Protein AF-A0A7J5BPT6-F1 (afdb_monomer_lite)

Secondary structure (DSSP, 8-state):
------------S-SSSSPPPEE-SEEEEETTTEEES-EEHHHHHHHHTT----TT--EEEEEETTT-EEEEEEEEETTEEEEEEEEEETTEEEEEEEESSHHHHHHHHHHHHHT-HHHHTTS--EEPPP-

Radius of gyration: 20.12 Å; chains: 1; bounding box: 60×30×66 Å

Sequence (131 aa):
MSTDEQAGDRSDGWAAEGRPVVHRDLDVRVGTLAELTTLDRELLDHWVDRIRLSHGNEFMVVARQGEGEFIQCYRNAAGDFDVEWGEGLKPPRYRAATARDESEVADLLWAWLEGDVATLDRHEWGPLQAY

Organism: NCBI:txid587635

Structure (mmCIF, N/CA/C/O backbone):
data_AF-A0A7J5BPT6-F1
#
_entry.id   AF-A0A7J5BPT6-F1
#
loop_
_atom_site.group_PDB
_atom_site.id
_atom_site.type_symbol
_atom_site.label_atom_id
_atom_site.label_alt_id
_atom_site.label_comp_id
_atom_site.label_asym_id
_atom_site.label_entity_id
_atom_site.label_seq_id
_atom_site.pdbx_PDB_ins_code
_atom_site.Cartn_x
_atom_site.Cartn_y
_atom_site.Cartn_z
_atom_site.occupancy
_atom_site.B_iso_or_equiv
_atom_site.auth_seq_id
_atom_site.auth_comp_id
_atom_site.auth_asym_id
_atom_site.auth_atom_id
_atom_site.pdbx_PDB_model_num
ATOM 1 N N . MET A 1 1 ? -43.074 -16.061 48.551 1.00 42.06 1 MET A N 1
ATOM 2 C CA . MET A 1 1 ? -42.225 -16.961 47.744 1.00 42.06 1 MET A CA 1
ATOM 3 C C . MET A 1 1 ? -42.332 -16.457 46.307 1.00 42.06 1 MET A C 1
ATOM 5 O O . MET A 1 1 ? -43.296 -16.790 45.640 1.00 42.06 1 MET A O 1
ATOM 9 N N . SER A 1 2 ? -41.673 -15.342 45.973 1.00 45.19 2 SER A N 1
ATOM 10 C CA . SER A 1 2 ? -40.434 -15.286 45.163 1.00 45.19 2 SER A CA 1
ATOM 11 C C . SER A 1 2 ? -39.911 -16.617 44.648 1.00 45.19 2 SER A C 1
ATOM 13 O O . SER A 1 2 ? -39.625 -17.488 45.467 1.00 45.19 2 SER A O 1
ATOM 15 N N . THR A 1 3 ? -39.785 -16.712 43.322 1.00 42.16 3 THR A N 1
ATOM 16 C CA . THR A 1 3 ? -38.619 -17.112 42.492 1.00 42.16 3 THR A CA 1
ATOM 17 C C . THR A 1 3 ? -39.124 -16.979 41.033 1.00 42.16 3 THR A C 1
ATOM 19 O O . THR A 1 3 ? -40.128 -17.600 40.699 1.00 42.16 3 THR A O 1
ATOM 22 N N . ASP A 1 4 ? -38.751 -15.899 40.332 1.00 42.53 4 ASP A N 1
ATOM 23 C CA . ASP A 1 4 ? -37.721 -15.876 39.260 1.00 42.53 4 ASP A CA 1
ATOM 24 C C . ASP A 1 4 ? -38.256 -16.510 37.956 1.00 42.53 4 ASP A C 1
ATOM 26 O O . ASP A 1 4 ? -38.618 -17.680 37.915 1.00 42.53 4 ASP A O 1
ATOM 30 N N . GLU A 1 5 ? -38.649 -15.716 36.959 1.00 47.78 5 GLU A N 1
ATOM 31 C CA . GLU A 1 5 ? -37.783 -15.162 35.903 1.00 47.78 5 GLU A CA 1
ATOM 32 C C . GLU A 1 5 ? -37.119 -16.254 35.047 1.00 47.78 5 GLU A C 1
ATOM 34 O O . GLU A 1 5 ? -36.192 -16.940 35.458 1.00 47.78 5 GLU A O 1
ATOM 39 N N . GLN A 1 6 ? -37.631 -16.407 33.823 1.00 46.03 6 GLN A N 1
ATOM 40 C CA . GLN A 1 6 ? -36.815 -16.663 32.638 1.00 46.03 6 GLN A CA 1
ATOM 41 C C . GLN A 1 6 ? -37.670 -16.397 31.398 1.00 46.03 6 GLN A C 1
ATOM 43 O O . GLN A 1 6 ? -38.333 -17.269 30.834 1.00 46.03 6 GLN A O 1
ATOM 48 N N . ALA A 1 7 ? -37.670 -15.125 30.999 1.00 42.97 7 ALA A N 1
ATOM 49 C CA . ALA A 1 7 ? -37.858 -14.767 29.608 1.00 42.97 7 ALA A CA 1
ATOM 50 C C . ALA A 1 7 ? -36.694 -15.408 28.843 1.00 42.97 7 ALA A C 1
ATOM 52 O O . ALA A 1 7 ? -35.543 -15.022 29.018 1.00 42.97 7 ALA A O 1
ATOM 53 N N . GLY A 1 8 ? -36.994 -16.445 28.063 1.00 40.25 8 GLY A N 1
ATOM 54 C CA . GLY A 1 8 ? -36.037 -17.032 27.137 1.00 40.25 8 GLY A CA 1
ATOM 55 C C . GLY A 1 8 ? -35.729 -16.020 26.046 1.00 40.25 8 GLY A C 1
ATOM 56 O O . GLY A 1 8 ? -36.442 -15.954 25.044 1.00 40.25 8 GLY A O 1
ATOM 57 N N . ASP A 1 9 ? -34.696 -15.222 26.284 1.00 45.41 9 ASP A N 1
ATOM 58 C CA . ASP A 1 9 ? -34.006 -14.434 25.282 1.00 45.41 9 ASP A CA 1
ATOM 59 C C . ASP A 1 9 ? -33.499 -15.387 24.192 1.00 45.41 9 ASP A C 1
ATOM 61 O O . ASP A 1 9 ? -32.581 -16.178 24.395 1.00 45.41 9 ASP A O 1
ATOM 65 N N . ARG A 1 10 ? -34.185 -15.396 23.046 1.00 51.06 10 ARG A N 1
ATOM 66 C CA . ARG A 1 10 ? -33.763 -16.129 21.846 1.00 51.06 10 ARG A CA 1
ATOM 67 C C . ARG A 1 10 ? -32.983 -15.205 20.918 1.00 51.06 10 ARG A C 1
ATOM 69 O O . ARG A 1 10 ? -33.293 -15.123 19.731 1.00 51.06 10 ARG A O 1
ATOM 76 N N . SER A 1 11 ? -31.978 -14.513 21.437 1.00 54.09 11 SER A N 1
ATOM 77 C CA . SER A 1 11 ? -31.045 -13.746 20.615 1.00 54.09 11 SER A CA 1
ATOM 78 C C . SER A 1 11 ? -29.738 -14.492 20.343 1.00 54.09 11 SER A C 1
ATOM 80 O O . SER A 1 11 ? -28.690 -13.865 20.290 1.00 54.09 11 SER A O 1
ATOM 82 N N . ASP A 1 12 ? -29.785 -15.803 20.110 1.00 50.03 12 ASP A N 1
ATOM 83 C CA . ASP A 1 12 ? -28.612 -16.573 19.683 1.00 50.03 12 ASP A CA 1
ATOM 84 C C . ASP A 1 12 ? -28.842 -17.121 18.273 1.00 50.03 12 ASP A C 1
ATOM 86 O O . ASP A 1 12 ? -29.494 -18.146 18.075 1.00 50.03 12 ASP A O 1
ATOM 90 N N . GLY A 1 13 ? -28.336 -16.398 17.268 1.00 45.47 13 GLY A N 1
ATOM 91 C CA . GLY A 1 13 ? -28.327 -16.900 15.890 1.00 45.47 13 GLY A CA 1
ATOM 92 C C . GLY A 1 13 ? -27.916 -15.934 14.775 1.00 45.47 13 GLY A C 1
ATOM 93 O O . GLY A 1 13 ? -27.778 -16.384 13.646 1.00 45.47 13 GLY A O 1
ATOM 94 N N . TRP A 1 14 ? -27.709 -14.634 15.028 1.00 46.47 14 TRP A N 1
ATOM 95 C CA . TRP A 1 14 ? -27.378 -13.665 13.960 1.00 46.47 14 TRP A CA 1
ATOM 96 C C . TRP A 1 14 ? -25.917 -13.190 13.942 1.00 46.47 14 TRP A C 1
ATOM 98 O O . TRP A 1 14 ? -25.566 -12.288 13.178 1.00 46.47 14 TRP A O 1
ATOM 108 N N . ALA A 1 15 ? -25.037 -13.796 14.739 1.00 52.50 15 ALA A N 1
ATOM 109 C CA . ALA A 1 15 ? -23.621 -13.461 14.709 1.00 52.50 15 ALA A CA 1
ATOM 110 C C . ALA A 1 15 ? -22.848 -14.323 13.690 1.00 52.50 15 ALA A C 1
ATOM 112 O O . ALA A 1 15 ? -22.549 -15.484 13.943 1.00 52.50 15 ALA A O 1
ATOM 113 N N . ALA A 1 16 ? -22.454 -13.656 12.600 1.00 52.34 16 ALA A N 1
ATOM 114 C CA . ALA A 1 16 ? -21.104 -13.712 12.027 1.00 52.34 16 ALA A CA 1
ATOM 115 C C . ALA A 1 16 ? -20.743 -14.760 10.953 1.00 52.34 16 ALA A C 1
ATOM 117 O O . ALA A 1 16 ? -19.620 -15.247 10.939 1.00 52.34 16 ALA A O 1
ATOM 118 N N . GLU A 1 17 ? -21.593 -14.959 9.944 1.00 54.06 17 GLU A N 1
ATOM 119 C CA . GLU A 1 17 ? -21.087 -15.232 8.587 1.00 54.06 17 GLU A CA 1
ATOM 120 C C . GLU A 1 17 ? -21.591 -14.137 7.634 1.00 54.06 17 GLU A C 1
ATOM 122 O O . GLU A 1 17 ? -22.785 -13.847 7.583 1.00 54.06 17 GLU A O 1
ATOM 127 N N . GLY A 1 18 ? -20.672 -13.470 6.925 1.00 67.38 18 GLY A N 1
ATOM 128 C CA . GLY A 1 18 ? -21.009 -12.528 5.847 1.00 67.38 18 GLY A CA 1
ATOM 129 C C . GLY A 1 18 ? -20.977 -11.027 6.170 1.00 67.38 18 GLY A C 1
ATOM 130 O O . GLY A 1 18 ? -21.483 -10.243 5.371 1.00 67.38 18 GLY A O 1
ATOM 131 N N . ARG A 1 19 ? -20.393 -10.581 7.293 1.00 74.56 19 ARG A N 1
ATOM 132 C CA . ARG A 1 19 ? -20.088 -9.146 7.465 1.00 74.56 19 ARG A CA 1
ATOM 133 C C . ARG A 1 19 ? -18.724 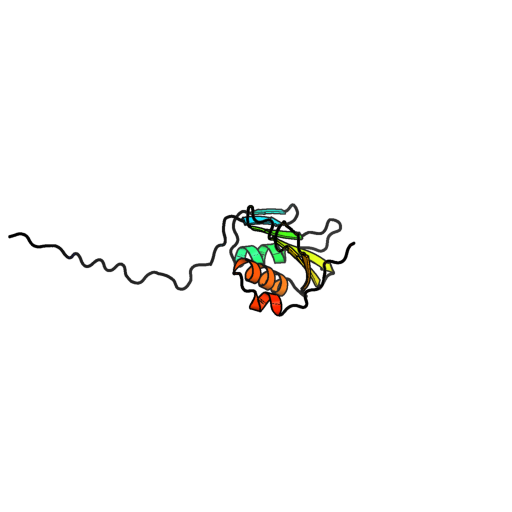-8.828 6.847 1.00 74.56 19 ARG A C 1
ATOM 135 O O . ARG A 1 19 ? -17.768 -9.516 7.201 1.00 74.56 19 ARG A O 1
ATOM 142 N N . PRO A 1 20 ? -18.617 -7.804 5.981 1.00 85.94 20 PRO A N 1
ATOM 143 C CA . PRO A 1 20 ? -17.327 -7.344 5.486 1.00 85.94 20 PRO A CA 1
ATOM 144 C C . PRO A 1 20 ? -16.392 -6.999 6.647 1.00 85.94 20 PRO A C 1
ATOM 146 O O . PRO A 1 20 ? -16.805 -6.350 7.616 1.00 85.94 20 PRO A O 1
ATOM 149 N N . VAL A 1 21 ? -15.139 -7.439 6.552 1.00 94.88 21 VAL A N 1
ATOM 150 C CA . VAL A 1 21 ? -14.084 -6.989 7.460 1.00 94.88 21 VAL A CA 1
ATOM 151 C C . VAL A 1 21 ? -13.754 -5.544 7.101 1.00 94.88 21 VAL A C 1
ATOM 153 O O . VAL A 1 21 ? -13.534 -5.226 5.935 1.00 94.88 21 VAL A O 1
ATOM 156 N N . VAL A 1 22 ? -13.754 -4.669 8.108 1.00 96.81 22 VAL A N 1
ATOM 157 C CA . VAL A 1 22 ? -13.444 -3.244 7.952 1.00 96.81 22 VAL A CA 1
ATOM 158 C C . VAL A 1 22 ? -12.311 -2.895 8.905 1.00 96.81 22 VAL A C 1
ATOM 160 O O . VAL A 1 22 ? -12.513 -2.872 10.125 1.00 96.81 22 VAL A O 1
ATOM 163 N N . HIS A 1 23 ? -11.150 -2.584 8.340 1.00 96.62 23 HIS A N 1
ATOM 164 C CA . HIS A 1 23 ? -10.003 -2.029 9.050 1.00 96.62 23 HIS A CA 1
ATOM 165 C C . HIS A 1 23 ? -10.234 -0.545 9.325 1.00 96.62 23 HIS A C 1
ATOM 167 O O . HIS A 1 23 ? -10.764 0.182 8.483 1.00 96.62 23 HIS A O 1
ATOM 173 N N . ARG A 1 24 ? -9.879 -0.104 10.531 1.00 95.69 24 ARG A N 1
ATOM 174 C CA . ARG A 1 24 ? -10.082 1.262 11.038 1.00 95.69 24 ARG A CA 1
ATOM 175 C C . ARG A 1 24 ? -8.773 1.807 11.596 1.00 95.69 24 ARG A C 1
ATOM 177 O O . ARG A 1 24 ? -7.797 1.069 11.683 1.00 95.69 24 ARG A O 1
ATOM 184 N N . ASP A 1 25 ? -8.788 3.083 11.973 1.00 95.06 25 ASP A N 1
ATOM 185 C CA . ASP A 1 25 ? -7.644 3.778 12.574 1.00 95.06 25 ASP A CA 1
ATOM 186 C C . ASP A 1 25 ? -6.403 3.746 11.663 1.00 95.06 25 ASP A C 1
ATOM 188 O O . ASP A 1 25 ? -5.260 3.625 12.106 1.00 95.06 25 ASP A O 1
ATOM 192 N N . LEU A 1 26 ? -6.659 3.851 10.356 1.00 96.62 26 LEU A N 1
ATOM 193 C CA . LEU A 1 26 ? -5.640 3.896 9.317 1.00 96.62 26 LEU A CA 1
ATOM 194 C C . LEU A 1 26 ? -5.312 5.343 8.928 1.00 96.62 26 LEU A C 1
ATOM 196 O O . LEU A 1 26 ? -6.114 6.262 9.119 1.00 96.62 26 LEU A O 1
ATOM 200 N N . ASP A 1 27 ? -4.135 5.522 8.342 1.00 96.56 27 ASP A N 1
ATOM 201 C CA . ASP A 1 27 ? -3.784 6.673 7.512 1.00 96.56 27 ASP A CA 1
ATOM 202 C C . ASP A 1 27 ? -3.582 6.160 6.080 1.00 96.56 27 ASP A C 1
ATOM 204 O O . ASP A 1 27 ? -2.580 5.506 5.772 1.00 96.56 27 ASP A O 1
ATOM 208 N N . VAL A 1 28 ? -4.599 6.348 5.233 1.00 97.19 28 VAL A N 1
ATOM 209 C CA . VAL A 1 28 ? -4.600 5.874 3.846 1.00 97.19 28 VAL A CA 1
ATOM 210 C C . VAL A 1 28 ? -4.610 7.060 2.905 1.00 97.19 28 VAL A C 1
ATOM 212 O O . VAL A 1 28 ? -5.525 7.882 2.948 1.00 97.19 28 VAL A O 1
ATOM 215 N N . ARG A 1 29 ? -3.648 7.100 1.985 1.00 95.75 29 ARG A N 1
ATOM 216 C CA . ARG A 1 29 ? -3.541 8.152 0.971 1.00 95.75 29 ARG A CA 1
ATOM 217 C C . ARG A 1 29 ? -3.462 7.544 -0.418 1.00 95.75 29 ARG A C 1
ATOM 219 O O . ARG A 1 29 ? -2.545 6.777 -0.695 1.00 95.75 29 ARG A O 1
ATOM 226 N N . VAL A 1 30 ? -4.388 7.927 -1.295 1.00 94.12 30 VAL A N 1
ATOM 227 C CA . VAL A 1 30 ? -4.423 7.513 -2.705 1.00 94.12 30 VAL A CA 1
ATOM 228 C C . VAL A 1 30 ? -4.046 8.713 -3.566 1.00 94.12 30 VAL A C 1
ATOM 230 O O . VAL A 1 30 ? -4.908 9.510 -3.941 1.00 94.12 30 VAL A O 1
ATOM 233 N N . GLY A 1 31 ? -2.752 8.885 -3.840 1.00 89.38 31 GLY A N 1
ATOM 234 C CA . GLY A 1 31 ? -2.226 10.027 -4.587 1.00 89.38 31 GLY A CA 1
ATOM 235 C C . GLY A 1 31 ? -2.765 11.362 -4.056 1.00 89.38 31 GLY A C 1
ATOM 236 O O . GLY A 1 31 ? -2.619 11.685 -2.878 1.00 89.38 31 GLY A O 1
ATOM 237 N N . THR A 1 32 ? -3.414 12.123 -4.938 1.00 87.44 32 THR A N 1
ATOM 238 C CA . THR A 1 32 ? -4.193 13.336 -4.617 1.00 87.44 32 THR A CA 1
ATOM 239 C C . THR A 1 32 ? -5.710 13.105 -4.670 1.00 87.44 32 THR A C 1
ATOM 241 O O . THR A 1 32 ? -6.485 14.056 -4.582 1.00 87.44 32 THR A O 1
ATOM 244 N N . LEU A 1 33 ? -6.141 11.856 -4.863 1.00 89.31 33 LEU A N 1
ATOM 245 C CA . LEU A 1 33 ? -7.527 11.483 -5.137 1.00 89.31 33 LEU A CA 1
ATOM 246 C C . LEU A 1 33 ? -8.353 11.325 -3.860 1.00 89.31 33 LEU A C 1
ATOM 248 O O . LEU A 1 33 ? -9.532 11.680 -3.856 1.00 89.31 33 LEU A O 1
ATOM 252 N N . ALA A 1 34 ? -7.760 10.762 -2.804 1.00 93.62 34 ALA A N 1
ATOM 253 C CA . ALA A 1 34 ? -8.460 10.492 -1.556 1.00 93.62 34 ALA A CA 1
ATOM 254 C C . ALA A 1 34 ? -7.515 10.356 -0.357 1.00 93.62 34 ALA A C 1
ATOM 256 O O . ALA A 1 34 ? -6.384 9.882 -0.480 1.00 93.62 34 ALA A O 1
ATOM 257 N N . GLU A 1 35 ? -8.056 10.700 0.809 1.00 96.19 35 GLU A N 1
ATOM 258 C CA . GLU A 1 35 ? -7.537 10.354 2.130 1.00 96.19 35 GLU A CA 1
ATOM 259 C C . GLU A 1 35 ? -8.636 9.585 2.871 1.00 96.19 35 GLU A C 1
ATOM 261 O O . GLU A 1 35 ? -9.800 9.999 2.853 1.00 96.19 35 GLU A O 1
ATOM 266 N N . LEU A 1 36 ? -8.298 8.446 3.477 1.00 96.62 36 LEU A N 1
ATOM 267 C CA . LEU A 1 36 ? -9.253 7.559 4.146 1.00 96.62 36 LEU A CA 1
ATOM 268 C C . LEU A 1 36 ? -8.708 7.129 5.507 1.00 96.62 36 LEU A C 1
ATOM 270 O O . LEU A 1 36 ? -7.503 6.985 5.698 1.00 96.62 36 LEU A O 1
ATOM 274 N N . THR A 1 37 ? -9.619 6.850 6.435 1.00 97.12 37 THR A N 1
ATOM 275 C CA . THR A 1 37 ? -9.289 6.310 7.766 1.00 97.12 37 THR A CA 1
ATOM 276 C C . THR A 1 37 ? -9.764 4.873 7.965 1.00 97.12 37 THR A C 1
ATOM 278 O O . THR A 1 37 ? -9.530 4.273 9.016 1.00 97.12 37 THR A O 1
ATOM 281 N N . THR A 1 38 ? -10.438 4.310 6.959 1.00 96.50 38 THR A N 1
ATOM 282 C CA . THR A 1 38 ? -10.969 2.948 6.972 1.00 96.50 38 THR A CA 1
ATOM 283 C C . THR A 1 38 ? -10.812 2.290 5.610 1.00 96.50 38 THR A C 1
ATOM 285 O O . THR A 1 38 ? -10.978 2.957 4.588 1.00 96.50 38 THR A O 1
ATOM 288 N N . LEU A 1 39 ? -10.586 0.978 5.599 1.00 97.50 39 LEU A N 1
ATOM 289 C CA . LEU A 1 39 ? -10.588 0.151 4.395 1.00 97.50 39 LEU A CA 1
ATOM 290 C C . LEU A 1 39 ? -11.342 -1.150 4.657 1.00 97.50 39 LEU A C 1
ATOM 292 O O . LEU A 1 39 ? -11.092 -1.837 5.645 1.00 97.50 39 LEU A O 1
ATOM 296 N N . ASP A 1 40 ? -12.234 -1.499 3.744 1.00 97.31 40 ASP A N 1
ATOM 297 C CA . ASP A 1 40 ? -12.642 -2.880 3.514 1.00 97.31 40 ASP A CA 1
ATOM 298 C C . ASP A 1 40 ? -12.045 -3.365 2.187 1.00 97.31 40 ASP A C 1
ATOM 300 O O . ASP A 1 40 ? -11.352 -2.614 1.489 1.00 97.31 40 ASP A O 1
ATOM 304 N N . ARG A 1 41 ? -12.273 -4.640 1.860 1.00 96.75 41 ARG A N 1
ATOM 305 C CA . ARG A 1 41 ? -11.696 -5.250 0.661 1.00 96.75 41 ARG A CA 1
ATOM 306 C C . ARG A 1 41 ? -12.201 -4.593 -0.626 1.00 96.75 41 ARG A C 1
ATOM 308 O O . ARG A 1 41 ? -11.405 -4.339 -1.519 1.00 96.75 41 ARG A O 1
ATOM 315 N N . GLU A 1 42 ? -13.490 -4.272 -0.700 1.00 96.75 42 GLU A N 1
ATOM 316 C CA . GLU A 1 42 ? -14.099 -3.668 -1.892 1.00 96.75 42 GLU A CA 1
ATOM 317 C C . GLU A 1 42 ? -13.537 -2.264 -2.156 1.00 96.75 42 GLU A C 1
ATOM 319 O O . GLU A 1 42 ? -13.202 -1.921 -3.291 1.00 96.75 42 GLU A O 1
ATOM 324 N N . LEU A 1 43 ? -13.379 -1.458 -1.104 1.00 96.94 43 LEU A N 1
ATOM 325 C CA . LEU A 1 43 ? -12.807 -0.122 -1.208 1.00 96.94 43 LEU A CA 1
ATOM 326 C C . LEU A 1 43 ? -11.324 -0.173 -1.589 1.00 96.94 43 LEU A C 1
ATOM 328 O O . LEU A 1 43 ? -10.875 0.667 -2.369 1.00 96.94 43 LEU A O 1
ATOM 332 N N . LEU A 1 44 ? -10.576 -1.145 -1.059 1.00 97.75 44 LEU A N 1
ATOM 333 C CA . LEU A 1 44 ? -9.187 -1.386 -1.443 1.00 97.75 44 LEU A CA 1
ATOM 334 C C . LEU A 1 44 ? -9.078 -1.715 -2.937 1.00 97.75 44 LEU A C 1
ATOM 336 O O . LEU A 1 44 ? -8.366 -1.007 -3.650 1.00 97.75 44 LEU A O 1
ATOM 340 N N . ASP A 1 45 ? -9.822 -2.719 -3.408 1.00 97.62 45 ASP A N 1
ATOM 341 C CA . ASP A 1 45 ? -9.826 -3.138 -4.816 1.00 97.62 45 ASP A CA 1
ATOM 342 C C . ASP A 1 45 ? -10.169 -1.944 -5.732 1.00 97.62 45 ASP A C 1
ATOM 344 O O . ASP A 1 45 ? -9.444 -1.634 -6.678 1.00 97.62 45 ASP A O 1
ATOM 348 N N . HIS A 1 46 ? -11.214 -1.182 -5.385 1.00 96.56 46 HIS A N 1
ATOM 349 C CA . HIS A 1 46 ? -11.644 0.006 -6.132 1.00 96.56 46 HIS A CA 1
ATOM 350 C C . HIS A 1 46 ? -10.564 1.088 -6.258 1.00 96.56 46 HIS A C 1
ATOM 352 O O . HIS A 1 46 ? -10.487 1.763 -7.291 1.00 96.56 46 HIS A O 1
ATOM 358 N N . TRP A 1 47 ? -9.762 1.314 -5.215 1.00 96.50 47 TRP A N 1
ATOM 359 C CA . TRP A 1 47 ? -8.707 2.328 -5.263 1.00 96.50 47 TRP A CA 1
ATOM 360 C C . TRP A 1 47 ? -7.460 1.841 -5.987 1.00 96.50 47 TRP A C 1
ATOM 362 O O . TRP A 1 47 ? -6.893 2.618 -6.758 1.00 96.50 47 TRP A O 1
ATOM 372 N N . VAL A 1 48 ? -7.072 0.576 -5.812 1.00 95.38 48 VAL A N 1
ATOM 373 C CA . VAL A 1 48 ? -5.951 -0.023 -6.551 1.00 95.38 48 VAL A CA 1
ATOM 374 C C . VAL A 1 48 ? -6.225 0.008 -8.059 1.00 95.38 48 VAL A C 1
ATOM 376 O O . VAL A 1 48 ? -5.379 0.465 -8.832 1.00 95.38 48 VAL A O 1
ATOM 379 N N . ASP A 1 49 ? -7.456 -0.307 -8.469 1.00 94.00 49 ASP A N 1
ATOM 380 C CA . ASP A 1 49 ? -7.923 -0.234 -9.860 1.00 94.00 49 ASP A CA 1
ATOM 381 C C . ASP A 1 49 ? -7.848 1.162 -10.479 1.00 94.00 49 ASP A C 1
ATOM 383 O O . ASP A 1 49 ? -7.990 1.318 -11.697 1.00 94.00 49 ASP A O 1
ATOM 387 N N . ARG A 1 50 ? -7.652 2.208 -9.674 1.00 92.25 50 ARG A N 1
ATOM 388 C CA . ARG A 1 50 ? -7.554 3.600 -10.124 1.00 92.25 50 ARG A CA 1
ATOM 389 C C . ARG A 1 50 ? -6.132 4.116 -10.181 1.00 92.25 50 ARG A C 1
ATOM 391 O O . ARG A 1 50 ? -5.955 5.207 -10.700 1.00 92.25 50 ARG A O 1
ATOM 398 N N . ILE A 1 51 ? -5.144 3.341 -9.742 1.00 90.69 51 ILE A N 1
ATOM 399 C CA . ILE A 1 51 ? -3.736 3.721 -9.830 1.00 90.69 51 ILE A CA 1
ATOM 400 C C . ILE A 1 51 ? -3.283 3.632 -11.295 1.00 90.69 51 ILE A C 1
ATOM 402 O O . ILE A 1 51 ? -3.231 2.555 -11.906 1.00 90.69 51 ILE A O 1
ATOM 406 N N . ARG A 1 52 ? -2.975 4.781 -11.896 1.00 88.12 52 ARG A N 1
ATOM 407 C CA . ARG A 1 52 ? -2.529 4.936 -13.284 1.00 88.12 52 ARG A CA 1
ATOM 408 C C . ARG A 1 52 ? -1.047 5.269 -13.358 1.00 88.12 52 ARG A C 1
ATOM 410 O O . ARG A 1 52 ? -0.477 5.941 -12.503 1.00 88.12 52 ARG A O 1
ATOM 417 N N . LEU A 1 53 ? -0.444 4.852 -14.468 1.00 85.00 53 LEU A N 1
ATOM 418 C CA . LEU A 1 53 ? 0.905 5.261 -14.826 1.00 85.00 53 LEU A CA 1
ATOM 419 C C . LEU A 1 53 ? 0.847 6.736 -15.234 1.00 85.00 53 LEU A C 1
ATOM 421 O O . LEU A 1 53 ? 0.283 7.073 -16.277 1.00 85.00 53 LEU A O 1
ATOM 425 N N . SER A 1 54 ? 1.388 7.622 -14.404 1.00 78.62 54 SER A N 1
ATOM 426 C CA . SER A 1 54 ? 1.366 9.066 -14.633 1.00 78.62 54 SER A CA 1
ATOM 427 C C . SER A 1 54 ? 2.711 9.687 -14.256 1.00 78.62 54 SER A C 1
ATOM 429 O O . SER A 1 54 ? 3.424 9.162 -13.414 1.00 78.62 54 SER A O 1
ATOM 431 N N . HIS A 1 55 ? 3.066 10.831 -14.853 1.00 66.88 55 HIS A N 1
ATOM 432 C CA . HIS A 1 55 ? 4.334 11.528 -14.559 1.00 66.88 55 HIS A CA 1
ATOM 433 C C . HIS A 1 55 ? 4.452 12.027 -13.102 1.00 66.88 55 HIS A C 1
ATOM 435 O O . HIS A 1 55 ? 5.522 12.477 -12.703 1.00 66.88 55 HIS A O 1
ATOM 441 N N . GLY A 1 56 ? 3.363 11.985 -12.326 1.00 65.19 56 GLY A N 1
ATOM 442 C CA . GLY A 1 56 ? 3.353 12.294 -10.895 1.00 65.19 56 GLY A CA 1
ATOM 443 C C . GLY A 1 56 ? 3.341 11.060 -9.987 1.00 65.19 56 GLY A C 1
ATOM 444 O O . GLY A 1 56 ? 3.288 11.252 -8.778 1.00 65.19 56 GLY A O 1
ATOM 445 N N . ASN A 1 57 ? 3.369 9.849 -10.571 1.00 64.94 57 ASN A N 1
ATOM 446 C CA . ASN A 1 57 ? 3.206 8.531 -9.950 1.00 64.94 57 ASN A CA 1
ATOM 447 C C . ASN A 1 57 ? 2.014 8.480 -8.990 1.00 64.94 57 ASN A C 1
ATOM 449 O O . ASN A 1 57 ? 2.138 8.770 -7.804 1.00 64.94 57 ASN A O 1
ATOM 453 N N . GLU A 1 58 ? 0.836 8.105 -9.496 1.00 84.00 58 GLU A N 1
ATOM 454 C CA . GLU A 1 58 ? -0.264 7.753 -8.598 1.00 84.00 58 GLU A CA 1
ATOM 455 C C . GLU A 1 58 ? 0.173 6.570 -7.726 1.00 84.00 58 GLU A C 1
ATOM 457 O O . GLU A 1 58 ? 0.752 5.596 -8.212 1.00 84.00 58 GLU A O 1
ATOM 462 N N . PHE A 1 59 ? -0.072 6.688 -6.428 1.00 92.44 59 PHE A N 1
ATOM 463 C CA . PHE A 1 59 ? 0.344 5.723 -5.422 1.00 92.44 59 PHE A CA 1
ATOM 464 C C . PHE A 1 59 ? -0.798 5.492 -4.440 1.00 92.44 59 PHE A C 1
ATOM 466 O O . PHE A 1 59 ? -1.693 6.331 -4.301 1.00 92.44 59 PHE A O 1
ATOM 473 N N . MET A 1 60 ? -0.723 4.398 -3.699 1.00 96.69 60 MET A N 1
ATOM 474 C CA . MET A 1 60 ? -1.518 4.190 -2.498 1.00 96.69 60 MET A CA 1
ATOM 475 C C . MET A 1 60 ? -0.580 3.875 -1.341 1.00 96.69 60 MET A C 1
ATOM 477 O O . MET A 1 60 ? 0.240 2.973 -1.454 1.00 96.69 60 MET A O 1
ATOM 481 N N . VAL A 1 61 ? -0.700 4.618 -0.243 1.00 96.56 61 VAL A N 1
ATOM 482 C CA . VAL A 1 61 ? -0.046 4.317 1.037 1.00 96.56 61 VAL A CA 1
ATOM 483 C C . VAL A 1 61 ? -1.124 3.887 2.016 1.00 96.56 61 VAL A C 1
ATOM 485 O O . VAL A 1 61 ? -2.140 4.571 2.133 1.00 96.56 61 VAL A O 1
ATOM 488 N N . VAL A 1 62 ? -0.890 2.787 2.724 1.00 97.88 62 VAL A N 1
ATOM 489 C CA . VAL A 1 62 ? -1.708 2.307 3.838 1.00 97.88 62 VAL A CA 1
ATOM 490 C C . VAL A 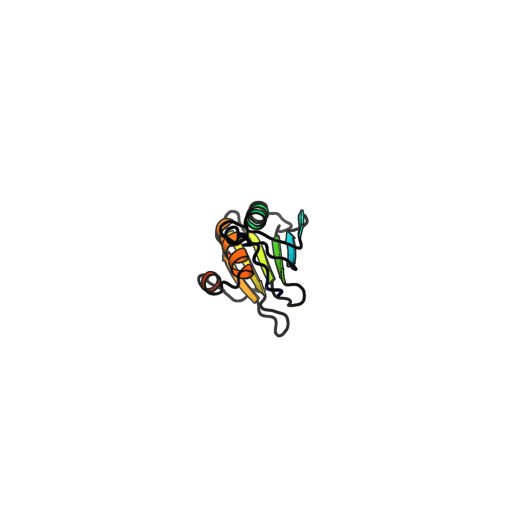1 62 ? -0.806 2.226 5.063 1.00 97.88 62 VAL A C 1
ATOM 492 O O . VAL A 1 62 ? 0.141 1.444 5.077 1.00 97.88 62 VAL A O 1
ATOM 495 N N . ALA A 1 63 ? -1.081 3.032 6.086 1.00 96.44 63 ALA A N 1
ATOM 496 C CA . ALA A 1 63 ? -0.291 3.069 7.313 1.00 96.44 63 ALA A CA 1
ATOM 497 C C . ALA A 1 63 ? -1.155 2.845 8.560 1.00 96.44 63 ALA A C 1
ATOM 499 O O . ALA A 1 63 ? -2.318 3.259 8.616 1.00 96.44 63 ALA A O 1
ATOM 500 N N . ARG A 1 64 ? -0.564 2.216 9.584 1.00 92.62 64 ARG A N 1
ATOM 501 C CA . ARG A 1 64 ? -1.147 2.151 10.934 1.00 92.62 64 ARG A CA 1
ATOM 502 C C . ARG A 1 64 ? -0.786 3.431 11.683 1.00 92.62 64 ARG A C 1
ATOM 504 O O . ARG A 1 64 ? 0.374 3.858 11.682 1.00 92.62 64 ARG A O 1
ATOM 511 N N . GLN A 1 65 ? -1.767 4.066 12.323 1.00 87.19 65 GLN A N 1
ATOM 512 C CA . GLN A 1 65 ? -1.527 5.320 13.037 1.00 87.19 65 GLN A CA 1
ATOM 513 C C . GLN A 1 65 ? -0.528 5.131 14.190 1.00 87.19 65 GLN A C 1
ATOM 515 O O . GLN A 1 65 ? -0.705 4.288 15.060 1.00 87.19 65 GLN A O 1
ATOM 520 N N . GLY A 1 66 ? 0.522 5.958 14.220 1.00 80.31 66 GLY A N 1
ATOM 521 C CA . GLY A 1 66 ? 1.468 6.036 15.341 1.00 80.31 66 GLY A CA 1
ATOM 522 C C . GLY A 1 66 ? 2.567 4.966 15.387 1.00 80.31 66 GLY A C 1
ATOM 523 O O . GLY A 1 66 ? 3.498 5.111 16.177 1.00 8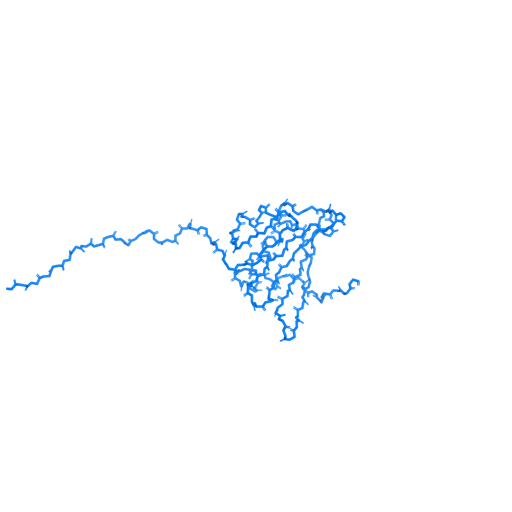0.31 66 GLY A O 1
ATOM 524 N N . GLU A 1 67 ? 2.514 3.945 14.531 1.00 73.81 67 GLU A N 1
ATOM 525 C CA . GLU A 1 67 ? 3.484 2.834 14.523 1.00 73.81 67 GLU A CA 1
ATOM 526 C C . GLU A 1 67 ? 4.602 3.043 13.487 1.00 73.81 67 GLU A C 1
ATOM 528 O O . GLU A 1 67 ? 5.707 2.512 13.614 1.00 73.81 67 GLU A O 1
ATOM 533 N N . GLY A 1 68 ? 4.336 3.876 12.474 1.00 85.00 68 GLY A N 1
ATOM 534 C CA . GLY A 1 68 ? 5.225 4.106 11.330 1.00 85.00 68 GLY A CA 1
ATOM 535 C C . GLY A 1 68 ? 5.448 2.866 10.465 1.00 85.00 68 GLY A C 1
ATOM 536 O O . GLY A 1 68 ? 6.357 2.850 9.636 1.00 85.00 68 GLY A O 1
ATOM 537 N N . GLU A 1 69 ? 4.619 1.846 10.667 1.00 93.12 69 GLU A N 1
ATOM 538 C CA . GLU A 1 69 ? 4.449 0.728 9.758 1.00 93.12 69 GLU A CA 1
ATOM 539 C C . GLU A 1 69 ? 3.523 1.145 8.620 1.00 93.12 69 GLU A C 1
ATOM 541 O O . GLU A 1 69 ? 2.471 1.759 8.840 1.00 93.12 69 GLU A O 1
ATOM 546 N N . PHE A 1 70 ? 3.912 0.799 7.400 1.00 95.75 70 PHE A N 1
ATOM 547 C CA . PHE A 1 70 ? 3.093 1.0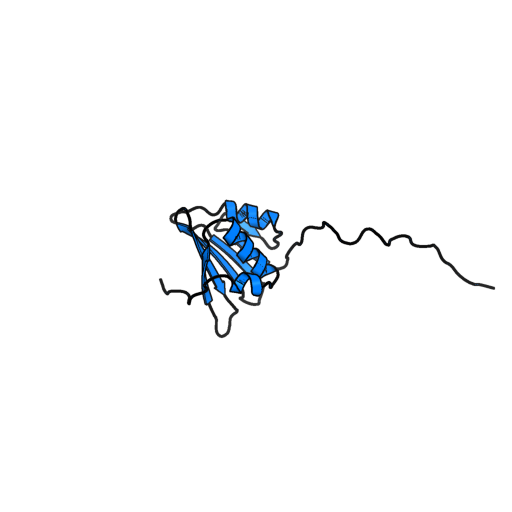31 6.223 1.00 95.75 70 PHE A CA 1
ATOM 548 C C . PHE A 1 70 ? 3.378 -0.004 5.150 1.00 95.75 70 PHE A C 1
ATOM 550 O O . PHE A 1 70 ? 4.457 -0.598 5.096 1.00 95.75 70 PHE A O 1
ATOM 557 N N . ILE A 1 71 ? 2.427 -0.139 4.245 1.00 97.31 71 ILE A N 1
ATOM 558 C CA . ILE A 1 71 ? 2.628 -0.757 2.949 1.00 97.31 71 ILE A CA 1
ATOM 559 C C . ILE A 1 71 ? 2.148 0.226 1.883 1.00 97.31 71 ILE A C 1
ATOM 561 O O . ILE A 1 71 ? 1.131 0.904 2.050 1.00 97.31 71 ILE A O 1
ATOM 565 N N . GLN A 1 72 ? 2.917 0.372 0.815 1.00 96.50 72 GLN A N 1
ATOM 566 C CA . GLN A 1 72 ? 2.575 1.264 -0.281 1.00 96.50 72 GLN A CA 1
ATOM 567 C C . GLN A 1 72 ? 2.791 0.599 -1.625 1.00 96.50 72 GLN A C 1
ATOM 569 O O . GLN A 1 72 ? 3.589 -0.324 -1.751 1.00 96.50 72 GLN A O 1
ATOM 574 N N . CYS A 1 73 ? 2.094 1.105 -2.632 1.00 96.06 73 CYS A N 1
ATOM 575 C CA . CYS A 1 73 ? 2.301 0.709 -4.011 1.00 96.06 73 CYS A CA 1
ATOM 576 C C . CYS A 1 73 ? 2.227 1.912 -4.947 1.00 96.06 73 CYS A C 1
ATOM 578 O O . CYS A 1 73 ? 1.557 2.907 -4.656 1.00 96.06 73 CYS A O 1
ATOM 580 N N . TYR A 1 74 ? 2.886 1.801 -6.091 1.00 92.94 74 TYR A N 1
ATOM 581 C CA . TYR A 1 74 ? 2.712 2.704 -7.221 1.00 92.94 74 TYR A CA 1
ATOM 582 C C . TYR A 1 74 ? 2.962 1.943 -8.516 1.00 92.94 74 TYR A C 1
ATOM 584 O O . TYR A 1 74 ? 3.666 0.932 -8.550 1.00 92.94 74 TYR A O 1
ATOM 592 N N . ARG A 1 75 ? 2.346 2.415 -9.597 1.00 91.88 75 ARG A N 1
ATOM 593 C CA . ARG A 1 75 ? 2.499 1.767 -10.896 1.00 91.88 75 ARG A CA 1
ATOM 594 C C . ARG A 1 75 ? 3.848 2.142 -11.506 1.00 91.88 75 ARG A C 1
ATOM 596 O O . ARG A 1 75 ? 4.098 3.325 -11.730 1.00 91.88 75 ARG A O 1
ATOM 603 N N . ASN A 1 76 ? 4.677 1.144 -11.795 1.00 87.44 76 ASN A N 1
ATOM 604 C CA . ASN A 1 76 ? 6.011 1.335 -12.366 1.00 87.44 76 ASN A CA 1
ATOM 605 C C . ASN A 1 76 ? 5.966 1.291 -13.906 1.00 87.44 76 ASN A C 1
ATOM 607 O O . ASN A 1 76 ? 6.505 2.164 -14.589 1.00 87.44 76 ASN A O 1
ATOM 611 N N . ALA A 1 77 ? 5.216 0.347 -14.470 1.00 86.19 77 ALA A N 1
ATOM 612 C CA . ALA A 1 77 ? 4.950 0.233 -15.895 1.00 86.19 77 ALA A CA 1
ATOM 613 C C . ALA A 1 77 ? 3.499 -0.196 -16.161 1.00 86.19 77 ALA A C 1
ATOM 615 O O . ALA A 1 77 ? 2.669 -0.345 -15.267 1.00 86.19 77 ALA A O 1
ATOM 616 N N . ALA A 1 78 ? 3.147 -0.385 -17.434 1.00 82.62 78 ALA A N 1
ATOM 617 C CA . ALA A 1 78 ? 1.785 -0.765 -17.814 1.00 82.62 78 ALA A CA 1
ATOM 618 C C . ALA A 1 78 ? 1.315 -2.093 -17.186 1.00 82.62 78 ALA A C 1
ATOM 620 O O . ALA A 1 78 ? 0.112 -2.284 -17.041 1.00 82.62 78 ALA A O 1
ATOM 621 N N . GLY A 1 79 ? 2.241 -2.984 -16.822 1.00 85.75 79 GLY A N 1
ATOM 622 C CA . GLY A 1 79 ? 1.942 -4.320 -16.301 1.00 85.75 79 GLY A CA 1
ATOM 623 C C . GLY A 1 79 ? 2.716 -4.681 -15.040 1.00 85.75 79 GLY A C 1
ATOM 624 O O . GLY A 1 79 ? 2.955 -5.861 -14.822 1.00 85.75 79 GLY A O 1
ATOM 625 N N . ASP A 1 80 ? 3.176 -3.694 -14.271 1.00 91.75 80 ASP A N 1
ATOM 626 C CA . ASP A 1 80 ? 3.743 -3.949 -12.953 1.00 91.75 80 ASP A CA 1
ATOM 627 C C . ASP A 1 80 ? 3.558 -2.770 -11.988 1.00 91.75 80 ASP A C 1
ATOM 629 O O . ASP A 1 80 ? 3.320 -1.612 -12.359 1.00 91.75 80 ASP A O 1
ATOM 633 N N . PHE A 1 81 ? 3.654 -3.115 -10.715 1.00 94.38 81 PHE A N 1
ATOM 634 C CA . PHE A 1 81 ? 3.639 -2.216 -9.583 1.00 94.38 81 PHE A CA 1
ATOM 635 C C . PHE A 1 81 ? 4.851 -2.508 -8.723 1.00 94.38 81 PHE A C 1
ATOM 637 O O . PHE A 1 81 ? 5.156 -3.669 -8.446 1.00 94.38 81 PHE A O 1
ATOM 644 N N . ASP A 1 82 ? 5.473 -1.451 -8.232 1.00 94.44 82 ASP A N 1
ATOM 645 C CA . ASP A 1 82 ? 6.360 -1.588 -7.094 1.00 94.44 82 ASP A CA 1
ATOM 646 C C . ASP A 1 82 ? 5.514 -1.550 -5.826 1.00 94.44 82 ASP A C 1
ATOM 648 O O . ASP A 1 82 ? 4.604 -0.724 -5.685 1.00 94.44 82 ASP A O 1
ATOM 652 N N . VAL A 1 83 ? 5.817 -2.461 -4.908 1.00 96.44 83 VAL A N 1
ATOM 653 C CA . VAL A 1 83 ? 5.216 -2.542 -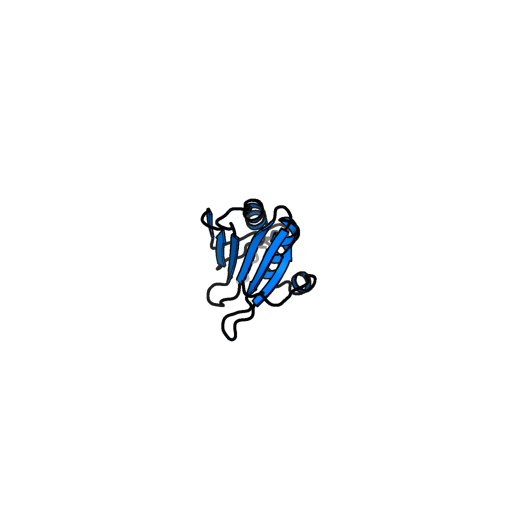3.582 1.00 96.44 83 VAL A CA 1
ATOM 654 C C . VAL A 1 83 ? 6.328 -2.429 -2.556 1.00 96.44 83 VAL A C 1
ATOM 656 O O . VAL A 1 83 ? 7.302 -3.178 -2.597 1.00 96.44 83 VAL A O 1
ATOM 659 N N . GLU A 1 84 ? 6.176 -1.511 -1.611 1.00 95.62 84 GLU A N 1
ATOM 660 C CA . GLU A 1 84 ? 7.142 -1.283 -0.545 1.00 95.62 84 GLU A CA 1
ATOM 661 C C . GLU A 1 84 ? 6.485 -1.470 0.819 1.00 95.62 84 GLU A C 1
ATOM 663 O O . GLU A 1 84 ? 5.373 -1.002 1.060 1.00 95.62 84 GLU A O 1
ATOM 668 N N . TRP A 1 85 ? 7.195 -2.124 1.733 1.00 95.12 85 TRP A N 1
ATOM 669 C CA . TRP A 1 85 ? 6.748 -2.394 3.096 1.00 95.12 85 TRP A CA 1
ATOM 670 C C . TRP A 1 85 ? 7.744 -1.810 4.101 1.00 95.12 85 TRP A C 1
ATOM 672 O O . TRP A 1 85 ? 8.908 -2.216 4.146 1.00 95.12 85 TRP A O 1
ATOM 682 N N . GLY A 1 86 ? 7.279 -0.851 4.906 1.00 93.81 86 GLY A N 1
ATOM 683 C CA . GLY A 1 86 ? 7.979 -0.309 6.068 1.00 93.81 86 GLY A CA 1
ATOM 684 C C . GLY A 1 86 ? 7.578 -1.015 7.369 1.00 93.81 86 GLY A C 1
ATOM 685 O O . GLY A 1 86 ? 6.409 -0.996 7.745 1.00 93.81 86 GLY A O 1
ATOM 686 N N . GLU A 1 87 ? 8.543 -1.592 8.089 1.00 88.06 87 GLU A N 1
ATOM 687 C CA . GLU A 1 87 ? 8.334 -2.349 9.344 1.00 88.06 87 GLU A CA 1
ATOM 688 C C . GLU A 1 87 ? 8.586 -1.499 10.615 1.00 88.06 87 GLU A C 1
ATOM 690 O O . GLU A 1 87 ? 9.098 -1.995 11.621 1.00 88.06 87 GLU A O 1
ATOM 695 N N . GLY A 1 88 ? 8.292 -0.194 10.572 1.00 82.44 88 GLY A N 1
ATOM 696 C CA . GLY A 1 88 ? 8.360 0.697 11.739 1.00 82.44 88 GLY A CA 1
ATOM 697 C C . GLY A 1 88 ? 9.520 1.702 11.732 1.00 82.44 88 GLY A C 1
ATOM 698 O O . GLY A 1 88 ? 10.250 1.855 10.755 1.00 82.44 88 GLY A O 1
ATOM 699 N N . LEU A 1 89 ? 9.675 2.443 12.840 1.00 74.81 89 LEU A N 1
ATOM 700 C CA . LEU A 1 89 ? 10.470 3.685 12.872 1.00 74.81 89 LEU A CA 1
ATOM 701 C C . LEU A 1 89 ? 11.919 3.557 13.378 1.00 74.81 89 LEU A C 1
ATOM 703 O O . LEU A 1 89 ? 12.712 4.468 13.123 1.00 74.81 89 LEU A O 1
ATOM 707 N N . LYS A 1 90 ? 12.292 2.517 14.148 1.00 79.44 90 LYS A N 1
ATOM 708 C CA . LYS A 1 90 ? 13.613 2.457 14.825 1.00 79.44 90 LYS A CA 1
ATOM 709 C C . LYS A 1 90 ? 14.166 1.030 15.041 1.00 79.44 90 LYS A C 1
ATOM 711 O O . LYS A 1 90 ? 13.753 0.372 15.993 1.00 79.44 90 LYS A O 1
ATOM 716 N N . PRO A 1 91 ? 15.194 0.602 14.277 1.00 80.56 91 PRO A N 1
ATOM 717 C CA . PRO A 1 91 ? 15.634 1.206 13.019 1.00 80.56 91 PRO A CA 1
ATOM 718 C C . PRO A 1 91 ? 14.556 1.005 11.946 1.00 80.56 91 PRO A C 1
ATOM 720 O O . PRO A 1 91 ? 13.906 -0.041 11.958 1.00 80.56 91 PRO A O 1
ATOM 723 N N . PRO A 1 92 ? 14.369 1.958 11.023 1.00 79.69 92 PRO A N 1
ATOM 724 C CA . PRO A 1 92 ? 13.443 1.749 9.930 1.00 79.69 92 PRO A CA 1
ATOM 725 C C . PRO A 1 92 ? 13.954 0.627 9.026 1.00 79.69 92 PRO A C 1
ATOM 727 O O . PRO A 1 92 ? 15.144 0.562 8.703 1.00 79.69 92 PRO A O 1
ATOM 730 N N . ARG A 1 93 ? 13.053 -0.280 8.657 1.00 88.06 93 ARG A N 1
ATOM 731 C CA . ARG A 1 93 ? 13.327 -1.387 7.742 1.00 88.06 93 ARG A CA 1
ATOM 732 C C . ARG A 1 93 ? 12.342 -1.304 6.600 1.00 88.06 93 ARG A C 1
ATOM 734 O O . ARG A 1 93 ? 11.145 -1.188 6.839 1.00 88.06 93 ARG A O 1
ATOM 741 N N . TYR A 1 94 ? 12.877 -1.372 5.391 1.00 90.62 94 TYR A N 1
ATOM 742 C CA . TYR A 1 94 ? 12.106 -1.307 4.165 1.00 90.62 94 TYR A CA 1
ATOM 743 C C . TYR A 1 94 ? 12.430 -2.516 3.314 1.00 90.62 94 TYR A C 1
ATOM 745 O O . TYR A 1 94 ? 13.602 -2.888 3.171 1.00 90.62 94 TYR A O 1
ATOM 753 N N . ARG A 1 95 ? 11.394 -3.102 2.734 1.00 93.94 95 ARG A N 1
ATOM 754 C CA . ARG A 1 95 ? 11.516 -4.136 1.714 1.00 93.94 95 ARG A CA 1
ATOM 755 C C . ARG A 1 95 ? 10.682 -3.742 0.515 1.00 93.94 95 ARG A C 1
ATOM 757 O O . ARG A 1 95 ? 9.674 -3.061 0.675 1.00 93.94 95 ARG A O 1
ATOM 764 N N . ALA A 1 96 ? 11.108 -4.176 -0.658 1.00 95.31 96 ALA A N 1
ATOM 765 C CA . ALA A 1 96 ? 10.407 -3.923 -1.904 1.00 95.31 96 ALA A CA 1
ATOM 766 C C . ALA A 1 96 ? 10.184 -5.230 -2.662 1.00 95.31 96 ALA A C 1
ATOM 768 O O . ALA A 1 96 ? 11.021 -6.133 -2.606 1.00 95.31 96 ALA A O 1
ATOM 769 N N . ALA A 1 97 ? 9.063 -5.317 -3.360 1.00 95.88 97 ALA A N 1
ATOM 770 C CA . ALA A 1 97 ? 8.721 -6.398 -4.268 1.00 95.88 97 ALA A CA 1
ATOM 771 C C . ALA A 1 97 ? 7.999 -5.819 -5.488 1.00 95.88 97 ALA A C 1
ATOM 773 O O . ALA A 1 97 ? 7.499 -4.695 -5.455 1.00 95.88 97 ALA A O 1
ATOM 774 N N . THR A 1 98 ? 7.918 -6.607 -6.554 1.00 95.81 98 THR A N 1
ATOM 775 C CA . THR A 1 98 ? 7.120 -6.270 -7.734 1.00 95.81 98 THR A CA 1
ATOM 776 C C . THR A 1 98 ? 5.842 -7.101 -7.731 1.00 95.81 98 THR A C 1
ATOM 778 O O . THR A 1 98 ? 5.892 -8.321 -7.558 1.00 95.81 98 THR A O 1
ATOM 781 N N . ALA A 1 99 ? 4.705 -6.447 -7.943 1.00 95.81 99 ALA A N 1
ATOM 782 C CA . ALA A 1 99 ? 3.421 -7.080 -8.222 1.00 95.81 99 ALA A CA 1
ATOM 783 C C . ALA A 1 99 ? 3.073 -6.898 -9.706 1.00 95.81 99 ALA A C 1
ATOM 785 O O . ALA A 1 99 ? 3.407 -5.885 -10.317 1.00 95.81 99 ALA A O 1
ATOM 786 N N . ARG A 1 100 ? 2.432 -7.894 -10.311 1.00 94.94 100 ARG A N 1
ATOM 787 C CA . ARG A 1 100 ? 2.195 -7.981 -11.762 1.00 94.94 100 ARG A CA 1
ATOM 788 C C . ARG A 1 100 ? 0.899 -7.308 -12.194 1.00 94.94 100 ARG A C 1
ATOM 790 O O . ARG A 1 100 ? 0.751 -6.950 -13.358 1.00 94.94 100 ARG A O 1
ATOM 797 N N . ASP A 1 101 ? -0.048 -7.166 -11.280 1.00 94.75 101 ASP A N 1
ATOM 798 C CA . ASP A 1 101 ? -1.354 -6.585 -11.553 1.00 94.75 101 ASP A CA 1
ATOM 799 C C . ASP A 1 101 ? -2.001 -6.020 -10.280 1.00 94.75 101 ASP A C 1
ATOM 801 O O . ASP A 1 101 ? -1.482 -6.134 -9.167 1.00 94.75 101 ASP A O 1
ATOM 805 N N . GLU A 1 102 ? -3.141 -5.370 -10.478 1.00 95.31 102 GLU A N 1
ATOM 806 C CA . GLU A 1 102 ? -3.972 -4.757 -9.449 1.00 95.31 102 GLU A CA 1
ATOM 807 C C . GLU A 1 102 ? -4.444 -5.774 -8.403 1.00 95.31 102 GLU A C 1
ATOM 809 O O . GLU A 1 102 ? -4.481 -5.463 -7.214 1.00 95.31 102 GLU A O 1
ATOM 814 N N . SER A 1 103 ? -4.767 -7.001 -8.824 1.00 95.88 103 SER A N 1
ATOM 815 C CA . SER A 1 103 ? -5.241 -8.047 -7.913 1.00 95.88 103 SER A CA 1
ATOM 816 C C . SER A 1 103 ? -4.137 -8.467 -6.951 1.00 95.88 103 SER A C 1
ATOM 818 O O . SER A 1 103 ? -4.380 -8.603 -5.754 1.00 95.88 103 SER A O 1
ATOM 820 N N . GLU A 1 104 ? -2.920 -8.646 -7.460 1.00 96.75 104 GLU A N 1
ATOM 821 C CA . GLU A 1 104 ? -1.756 -9.007 -6.656 1.00 96.75 104 GLU A CA 1
ATOM 822 C C . GLU A 1 104 ? -1.378 -7.887 -5.675 1.00 96.75 104 GLU A C 1
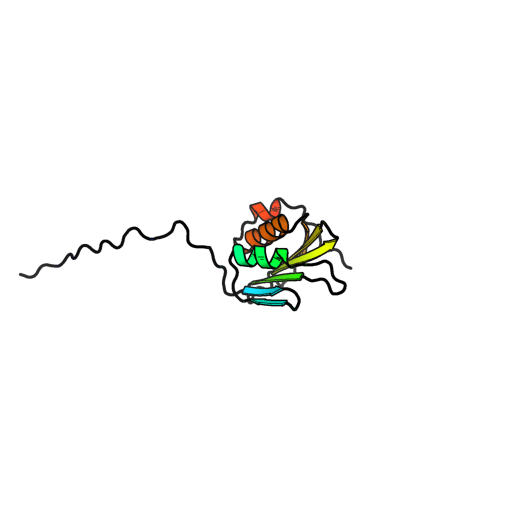ATOM 824 O O . GLU A 1 104 ? -1.057 -8.159 -4.517 1.00 96.75 104 GLU A O 1
ATOM 829 N N . VAL A 1 105 ? -1.492 -6.622 -6.091 1.00 97.19 105 VAL A N 1
ATOM 830 C CA . VAL A 1 105 ? -1.337 -5.470 -5.189 1.00 97.19 105 VAL A CA 1
ATOM 831 C C . VAL A 1 105 ? -2.396 -5.483 -4.087 1.00 97.19 105 VAL A C 1
ATOM 833 O O . VAL A 1 105 ? -2.056 -5.341 -2.911 1.00 97.19 105 VAL A O 1
ATOM 836 N N . ALA A 1 106 ? -3.671 -5.658 -4.438 1.00 97.62 106 ALA A N 1
ATOM 837 C CA . ALA A 1 106 ? -4.753 -5.672 -3.461 1.00 97.62 106 ALA A CA 1
ATOM 838 C C . ALA A 1 106 ? -4.604 -6.829 -2.461 1.00 97.62 106 ALA A C 1
ATOM 840 O O . ALA A 1 106 ? -4.803 -6.631 -1.262 1.00 97.62 106 ALA A O 1
ATOM 841 N N . ASP A 1 107 ? -4.183 -8.010 -2.918 1.00 97.69 107 ASP A N 1
ATOM 842 C CA . ASP A 1 107 ? -3.913 -9.156 -2.049 1.00 97.69 107 ASP A CA 1
ATOM 843 C C . ASP A 1 107 ? -2.761 -8.888 -1.073 1.00 97.69 107 ASP A C 1
ATOM 845 O O . ASP A 1 107 ? -2.884 -9.210 0.109 1.00 97.69 107 ASP A O 1
ATOM 849 N N . LEU A 1 108 ? -1.678 -8.247 -1.521 1.00 97.94 108 LEU A N 1
ATOM 850 C CA . LEU A 1 108 ? -0.558 -7.855 -0.661 1.00 97.94 108 LEU A CA 1
ATOM 851 C C . LEU A 1 108 ? -0.963 -6.816 0.394 1.00 97.94 108 LEU A C 1
ATOM 853 O O . LEU A 1 108 ? -0.680 -6.993 1.581 1.00 97.94 108 LEU A O 1
ATOM 857 N N . LEU A 1 109 ? -1.649 -5.747 -0.021 1.00 97.81 109 LEU A N 1
ATOM 858 C CA . LEU A 1 109 ? -2.137 -4.701 0.885 1.00 97.81 109 LEU A CA 1
ATOM 859 C C . LEU A 1 109 ? -3.123 -5.278 1.913 1.00 97.81 109 LEU A C 1
ATOM 861 O O . LEU A 1 109 ? -3.059 -4.940 3.097 1.00 97.81 109 LEU A O 1
ATOM 865 N N . TRP A 1 110 ? -4.002 -6.185 1.481 1.00 98.06 110 TRP A N 1
ATOM 866 C CA . TRP A 1 110 ? -4.956 -6.857 2.359 1.00 98.06 110 TRP A CA 1
ATOM 867 C C . TRP A 1 110 ? -4.272 -7.824 3.330 1.00 98.06 110 TRP A C 1
ATOM 869 O O . TRP A 1 110 ? -4.562 -7.797 4.523 1.00 98.06 110 TRP A O 1
ATOM 879 N N . ALA A 1 111 ? -3.320 -8.633 2.859 1.00 97.75 111 ALA A N 1
ATOM 880 C CA . ALA A 1 111 ? -2.544 -9.530 3.713 1.00 97.75 111 ALA A CA 1
ATOM 881 C C . ALA A 1 111 ? -1.796 -8.760 4.809 1.00 97.75 111 ALA A C 1
ATOM 883 O O . ALA A 1 111 ? -1.788 -9.177 5.966 1.00 97.75 111 ALA A O 1
ATOM 884 N N . TRP A 1 112 ? -1.232 -7.598 4.477 1.00 97.31 112 TRP A N 1
ATOM 885 C CA . TRP A 1 112 ? -0.606 -6.717 5.460 1.00 97.31 112 TRP A CA 1
ATOM 886 C C . TRP A 1 112 ? -1.594 -6.174 6.501 1.00 97.31 112 TRP A C 1
ATOM 888 O O . TRP A 1 112 ? -1.284 -6.148 7.697 1.00 97.31 112 TRP A O 1
ATOM 898 N N . LEU A 1 113 ? -2.805 -5.792 6.082 1.00 96.94 113 LEU A N 1
ATOM 899 C CA . LEU A 1 113 ? -3.862 -5.350 6.997 1.00 96.94 113 LEU A CA 1
ATOM 900 C C . LEU A 1 113 ? -4.293 -6.465 7.963 1.00 96.94 113 LEU A C 1
ATOM 902 O O . LEU A 1 113 ? -4.426 -6.205 9.162 1.00 96.94 113 LEU A O 1
ATOM 906 N N . GLU A 1 114 ? -4.432 -7.695 7.465 1.00 96.19 114 GLU A N 1
ATOM 907 C CA . GLU A 1 114 ? -4.793 -8.893 8.242 1.00 96.19 114 GLU A CA 1
ATOM 908 C C . GLU A 1 114 ? -3.640 -9.451 9.098 1.00 96.19 114 GLU A C 1
ATOM 910 O O . GLU A 1 114 ? -3.856 -10.326 9.936 1.00 96.19 114 GLU A O 1
ATOM 915 N N . GLY A 1 115 ? -2.408 -8.970 8.904 1.00 94.75 115 GLY A N 1
ATOM 916 C CA . GLY A 1 115 ? -1.222 -9.557 9.533 1.00 94.75 115 GLY A CA 1
ATOM 917 C C . GLY A 1 115 ? -0.886 -10.958 9.002 1.00 94.75 115 GLY A C 1
ATOM 918 O O . GLY A 1 115 ? -0.220 -11.737 9.686 1.00 94.75 115 GLY A O 1
ATOM 919 N N . ASP A 1 116 ? -1.331 -11.293 7.788 1.00 96.19 116 ASP A N 1
ATOM 920 C CA . ASP A 1 116 ? -1.044 -12.557 7.111 1.00 96.19 116 ASP A CA 1
ATOM 921 C C . ASP A 1 116 ? 0.364 -12.544 6.496 1.00 96.19 116 ASP A C 1
ATOM 923 O O . ASP A 1 116 ? 0.574 -12.414 5.285 1.00 96.19 116 ASP A O 1
ATOM 927 N N . VAL A 1 117 ? 1.354 -12.704 7.373 1.00 91.31 117 VAL A N 1
ATOM 928 C CA . VAL A 1 117 ? 2.772 -12.774 7.000 1.00 91.31 117 VAL A CA 1
ATOM 929 C C . VAL A 1 117 ? 3.050 -13.947 6.058 1.00 91.31 117 VAL A C 1
ATOM 931 O O . VAL A 1 117 ? 3.913 -13.836 5.196 1.00 91.31 117 VAL A O 1
ATOM 934 N N . ALA A 1 118 ? 2.296 -15.048 6.150 1.00 93.75 118 ALA A N 1
ATOM 935 C CA . ALA A 1 118 ? 2.486 -16.195 5.267 1.00 93.75 118 ALA A CA 1
ATOM 936 C C . ALA A 1 118 ? 2.147 -15.856 3.809 1.00 93.75 118 ALA A C 1
ATOM 938 O O . ALA A 1 118 ? 2.813 -16.340 2.894 1.00 93.75 118 ALA A O 1
ATOM 939 N N . THR A 1 119 ? 1.133 -15.018 3.574 1.00 92.75 119 THR A N 1
ATOM 940 C CA . THR A 1 119 ? 0.851 -14.500 2.231 1.00 92.75 119 THR A CA 1
ATOM 941 C C . THR A 1 119 ? 1.930 -13.540 1.758 1.00 92.75 119 THR A C 1
ATOM 943 O O . THR A 1 119 ? 2.398 -13.688 0.631 1.00 92.75 119 THR A O 1
ATOM 946 N N . LEU A 1 120 ? 2.378 -12.628 2.620 1.00 94.06 120 LEU A N 1
ATOM 947 C CA . LEU A 1 120 ? 3.439 -11.680 2.282 1.00 94.06 120 LEU A CA 1
ATOM 948 C C . LEU A 1 120 ? 4.748 -12.402 1.924 1.00 94.06 120 LEU A C 1
ATOM 950 O O . LEU A 1 120 ? 5.330 -12.120 0.882 1.00 94.06 120 LEU A O 1
ATOM 954 N N . ASP A 1 121 ? 5.171 -13.392 2.709 1.00 92.19 121 ASP A N 1
ATOM 955 C CA . ASP A 1 121 ? 6.426 -14.138 2.517 1.00 92.19 121 ASP A CA 1
ATOM 956 C C . ASP A 1 121 ? 6.462 -14.995 1.236 1.00 92.19 121 ASP A C 1
ATOM 958 O O . ASP A 1 121 ? 7.520 -15.508 0.866 1.00 92.19 121 ASP A O 1
ATOM 962 N N . ARG A 1 122 ? 5.334 -15.157 0.527 1.00 93.69 122 ARG A N 1
ATOM 963 C CA . ARG A 1 122 ? 5.314 -15.802 -0.799 1.00 93.69 122 ARG A CA 1
ATOM 964 C C . ARG A 1 122 ? 5.905 -14.923 -1.902 1.00 93.69 122 ARG A C 1
ATOM 966 O O . ARG A 1 122 ? 6.208 -15.449 -2.972 1.00 93.69 122 ARG A O 1
ATOM 973 N N . HIS A 1 123 ? 6.065 -13.626 -1.656 1.00 93.62 123 HIS A N 1
ATOM 974 C CA . HIS A 1 123 ? 6.670 -12.697 -2.603 1.00 93.62 123 HIS A CA 1
ATOM 975 C C . HIS A 1 123 ? 8.180 -12.578 -2.393 1.00 93.62 123 HIS A C 1
ATOM 977 O O . HIS A 1 123 ? 8.696 -12.669 -1.278 1.00 93.62 123 HIS A O 1
ATOM 983 N N . GLU A 1 124 ? 8.901 -12.345 -3.488 1.00 93.69 124 GLU A N 1
ATOM 984 C CA . GLU A 1 124 ? 10.341 -12.103 -3.450 1.00 93.69 124 GLU A CA 1
ATOM 985 C C . GLU A 1 124 ? 10.623 -10.669 -2.985 1.00 93.69 124 GLU A C 1
ATOM 987 O O . GLU A 1 124 ? 10.697 -9.733 -3.779 1.00 93.69 124 GLU A O 1
ATOM 992 N N . TRP A 1 125 ? 10.782 -10.501 -1.672 1.00 95.44 125 TRP A N 1
ATOM 993 C CA . TRP A 1 125 ? 11.154 -9.225 -1.068 1.00 95.44 125 TRP A CA 1
ATOM 994 C C . TRP A 1 125 ? 12.665 -8.988 -1.134 1.00 95.44 125 TRP A C 1
ATOM 996 O O . TRP A 1 125 ? 13.461 -9.747 -0.575 1.00 95.44 125 TRP A O 1
ATOM 1006 N N . GLY A 1 126 ? 13.062 -7.889 -1.767 1.00 92.75 126 GLY A N 1
ATOM 1007 C CA . GLY A 1 126 ? 14.428 -7.380 -1.788 1.00 92.75 126 GLY A CA 1
ATOM 1008 C C . GLY A 1 126 ? 14.619 -6.157 -0.884 1.00 92.75 126 GLY A C 1
ATOM 1009 O O . GLY A 1 126 ? 13.650 -5.599 -0.360 1.00 92.75 126 GLY A O 1
ATOM 1010 N N . PRO A 1 127 ? 15.870 -5.703 -0.690 1.00 89.56 127 PRO A N 1
ATOM 1011 C CA . PRO A 1 127 ? 16.116 -4.391 -0.107 1.00 89.56 127 PRO A CA 1
ATOM 1012 C C . PRO A 1 127 ? 15.509 -3.303 -1.001 1.00 89.56 127 PRO A C 1
ATOM 1014 O O . PRO A 1 127 ? 15.579 -3.402 -2.227 1.00 89.56 127 PRO A O 1
ATOM 1017 N N . LEU A 1 128 ? 14.973 -2.244 -0.389 1.00 82.25 128 LEU A N 1
ATOM 1018 C CA . LEU A 1 128 ? 14.585 -1.048 -1.132 1.00 82.25 128 LEU A CA 1
ATOM 1019 C C . LEU A 1 128 ? 15.826 -0.482 -1.840 1.00 82.25 128 LEU A C 1
ATOM 1021 O O . LEU A 1 128 ? 16.816 -0.143 -1.184 1.00 82.25 128 LEU A O 1
ATOM 1025 N N . GLN A 1 129 ? 15.800 -0.426 -3.172 1.00 71.88 129 GLN A N 1
ATOM 1026 C CA . GLN A 1 129 ? 16.902 0.155 -3.934 1.00 71.88 129 GLN A CA 1
ATOM 1027 C C . GLN A 1 129 ? 16.858 1.677 -3.786 1.00 71.88 129 GLN A C 1
ATOM 1029 O O . GLN A 1 129 ? 15.799 2.290 -3.874 1.00 71.88 129 GLN A O 1
ATOM 1034 N N . ALA A 1 130 ? 18.011 2.292 -3.526 1.00 58.75 130 ALA A N 1
ATOM 1035 C CA . ALA A 1 130 ? 18.111 3.744 -3.545 1.00 58.75 130 ALA A CA 1
ATOM 1036 C C . ALA A 1 130 ? 17.978 4.230 -4.997 1.00 58.75 130 ALA A C 1
ATOM 1038 O O . ALA A 1 130 ? 18.768 3.813 -5.847 1.00 58.75 130 ALA A O 1
ATOM 1039 N N . TYR A 1 131 ? 16.975 5.074 -5.246 1.00 53.53 131 TYR A N 1
ATOM 1040 C CA . TYR A 1 131 ? 16.778 5.802 -6.503 1.00 53.53 131 TYR A CA 1
ATOM 1041 C C . TYR A 1 131 ? 17.887 6.824 -6.768 1.00 53.53 131 TYR A C 1
ATOM 1043 O O . TYR A 1 131 ? 18.355 7.462 -5.793 1.00 53.53 131 TYR A O 1
#

pLDDT: mean 85.12, std 16.96, range [40.25, 98.06]

Foldseek 3Di:
DDDDDDPPPPPPDPDDDPDFDKDAQKFKDFAPPDTDGMDTLVRLLVSLVVQDDDPSWGKIWIGHPPFQWIKMWTDPDPFKIKIKTWPGVVVTFIWIFIDGDSVSVSQCRVCVSVVVVVSVVVTDIDGDDDD